Protein AF-A0A392U863-F1 (afdb_monomer)

Solvent-accessible surface area (backbone atoms only — not comparable to full-atom values): 4710 Å² total; per-residue (Å²): 140,87,86,88,79,93,73,72,50,88,42,54,67,70,58,59,49,79,45,66,51,96,88,64,48,81,42,79,46,76,56,83,86,77,90,72,76,57,54,14,69,82,73,40,28,53,78,39,47,58,95,70,36,68,69,60,75,71,47,95,74,83,88,80,80,50,100,119

Organism: NC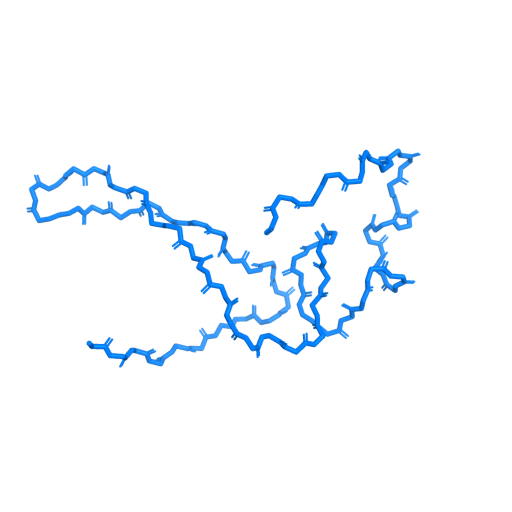BI:txid97028

Nearest PDB structures (foldseek):
  8btr-assembly1_Lh  TM=5.381E-01  e=3.618E+00  Giardia lamblia ATCC 50803
  8i9p-assembly1_CC  TM=4.287E-01  e=2.586E+00  Thermochaetoides thermophila DSM 1495
  6xu6-assembly1_Cg  TM=3.112E-01  e=3.870E+00  Drosophila melanogaster
  8b2l-assembly1_T3  TM=2.011E-01  e=2.586E+00  Nicotiana tabacum

InterPro domains:
  IPR025836 Zinc knuckle CX2CX4HX4C [PF14392] (7-54)
  IPR040256 Uncharacterized protein At4g02000-like [PTHR31286] (1-55)

pLDDT: mean 87.53, std 5.57, range [71.0, 94.94]

Sequence (68 aa):
MRVRVKVDVRQPLKKDTRVKDKAGEWCNVNFKYEKLGVFCFVCGIMGHTENRCEVRYSMEIDDGRREW

Mean predicted aligned error: 5.71 Å

Secondary structure (DSSP, 8-state):
--------TTSPPPSEEEEE-TTS-EEEEEPPP-S--SB-TTT--BSS-GGG-HHHHT-S--------

Structure (mmCIF, N/CA/C/O backbone):
data_AF-A0A392U863-F1
#
_entry.id   AF-A0A392U863-F1
#
loop_
_atom_site.group_PDB
_atom_site.id
_atom_site.type_symbol
_atom_site.label_atom_id
_atom_site.label_alt_id
_atom_site.label_comp_id
_atom_site.label_asym_id
_atom_site.label_entity_id
_atom_site.label_seq_id
_atom_site.pdbx_PDB_ins_code
_atom_site.Cartn_x
_atom_site.Cartn_y
_atom_site.Cartn_z
_atom_site.occupancy
_atom_site.B_iso_or_equiv
_atom_site.auth_seq_id
_atom_site.auth_comp_id
_atom_site.auth_asym_id
_atom_site.auth_atom_id
_atom_site.pdbx_PDB_model_num
ATOM 1 N N . MET A 1 1 ? -8.734 -9.086 17.552 1.00 76.06 1 MET A N 1
ATOM 2 C CA . MET A 1 1 ? -9.821 -9.080 16.544 1.00 76.06 1 MET A CA 1
ATOM 3 C C . MET A 1 1 ? -9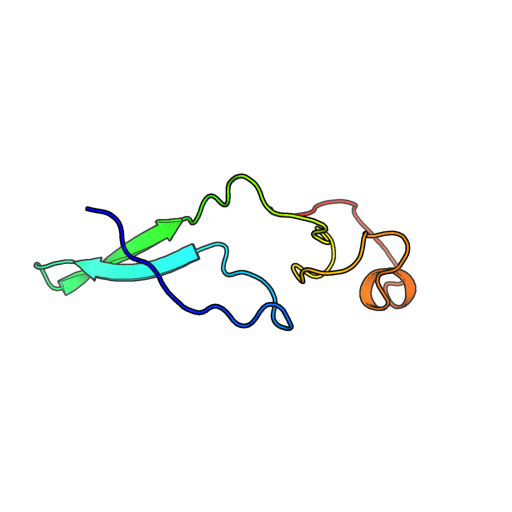.183 -9.134 15.161 1.00 76.06 1 MET A C 1
ATOM 5 O O . MET A 1 1 ? -8.227 -8.403 14.951 1.00 76.06 1 MET A O 1
ATOM 9 N N . ARG A 1 2 ? -9.633 -10.004 14.247 1.00 85.75 2 ARG A N 1
ATOM 10 C CA . ARG A 1 2 ? -9.076 -10.117 12.884 1.00 85.75 2 ARG A CA 1
ATOM 11 C C . ARG A 1 2 ? -10.200 -9.934 11.873 1.00 85.75 2 ARG A C 1
ATOM 13 O O . ARG A 1 2 ? -11.159 -10.697 11.898 1.00 85.75 2 ARG A O 1
ATOM 20 N N . VAL A 1 3 ? -10.072 -8.943 10.999 1.00 88.50 3 VAL A N 1
ATOM 21 C CA . VAL A 1 3 ? -11.065 -8.633 9.962 1.00 88.50 3 VAL A CA 1
ATOM 22 C C . VAL A 1 3 ? -10.507 -9.058 8.607 1.00 88.50 3 VAL A C 1
ATOM 24 O O . VAL A 1 3 ? -9.317 -8.892 8.345 1.00 88.50 3 VAL A O 1
ATOM 27 N N . ARG A 1 4 ? -11.350 -9.644 7.753 1.00 90.69 4 ARG A N 1
ATOM 28 C CA . ARG A 1 4 ? -11.011 -9.950 6.357 1.00 90.69 4 ARG A CA 1
ATOM 29 C C . ARG A 1 4 ? -11.768 -8.980 5.464 1.00 90.69 4 ARG A C 1
ATOM 31 O O . ARG A 1 4 ? -12.986 -8.884 5.572 1.00 90.69 4 ARG A O 1
ATOM 38 N N . VAL A 1 5 ? -11.051 -8.285 4.592 1.00 89.50 5 VAL A N 1
ATOM 39 C CA . VAL A 1 5 ? -11.620 -7.315 3.651 1.00 89.50 5 VAL A CA 1
ATOM 40 C C . VAL A 1 5 ? -11.167 -7.641 2.235 1.00 89.50 5 VAL A C 1
ATOM 42 O O . VAL A 1 5 ? -10.093 -8.211 2.040 1.00 89.50 5 VAL A O 1
ATOM 45 N N . LYS A 1 6 ? -11.989 -7.291 1.244 1.00 91.56 6 LYS A N 1
ATOM 46 C CA . LYS A 1 6 ? -11.572 -7.289 -0.160 1.00 91.56 6 LYS A CA 1
ATOM 47 C C . LYS A 1 6 ? -10.878 -5.959 -0.443 1.00 91.56 6 LYS A C 1
ATOM 49 O O . LYS A 1 6 ? -11.432 -4.911 -0.127 1.00 91.56 6 LYS A O 1
ATOM 54 N N . VAL A 1 7 ? -9.686 -6.015 -1.023 1.00 88.44 7 VAL A N 1
ATOM 55 C CA . VAL A 1 7 ? -8.914 -4.839 -1.438 1.00 88.44 7 VAL A CA 1
ATOM 56 C C . VAL A 1 7 ? -8.731 -4.917 -2.946 1.00 88.44 7 VAL A C 1
ATOM 58 O O . VAL A 1 7 ? -8.423 -5.990 -3.465 1.00 88.44 7 VAL A O 1
ATOM 61 N N . ASP A 1 8 ? -8.946 -3.803 -3.642 1.00 90.25 8 ASP A N 1
ATOM 62 C CA . ASP A 1 8 ? -8.631 -3.716 -5.064 1.00 90.25 8 ASP A CA 1
ATOM 63 C C . ASP A 1 8 ? -7.119 -3.579 -5.245 1.00 90.25 8 ASP A C 1
A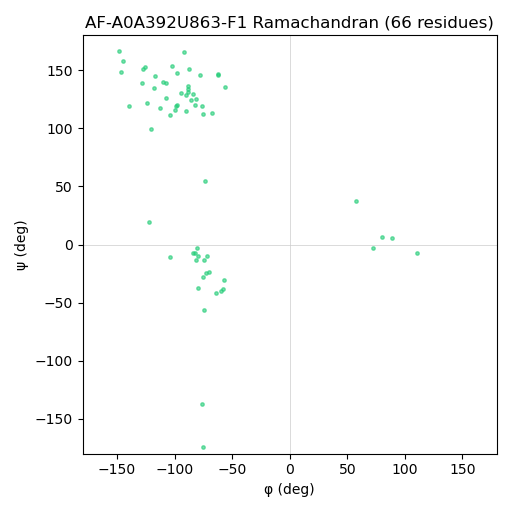TOM 65 O O . ASP A 1 8 ? -6.515 -2.579 -4.871 1.00 90.25 8 ASP A O 1
ATOM 69 N N . VAL A 1 9 ? -6.513 -4.619 -5.806 1.00 86.94 9 VAL A N 1
ATOM 70 C CA . VAL A 1 9 ? -5.061 -4.741 -5.977 1.00 86.94 9 VAL A CA 1
ATOM 71 C C . VAL A 1 9 ? -4.528 -3.953 -7.170 1.00 86.94 9 VAL A C 1
ATOM 73 O O . VAL A 1 9 ? -3.315 -3.850 -7.329 1.00 86.94 9 VAL A O 1
ATOM 76 N N . ARG A 1 10 ?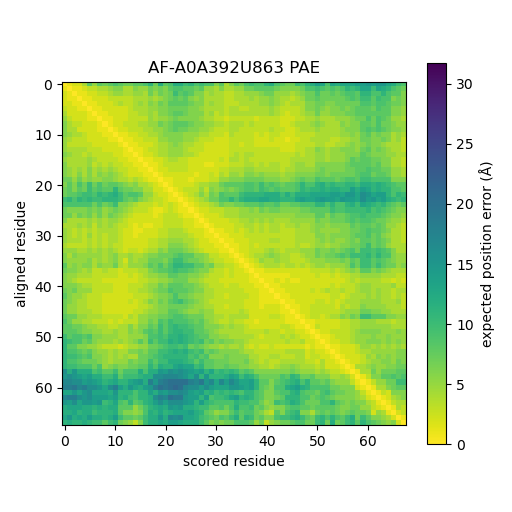 -5.427 -3.430 -8.016 1.00 87.94 10 ARG A N 1
ATOM 77 C CA . ARG A 1 10 ? -5.100 -2.582 -9.172 1.00 87.94 10 ARG A CA 1
ATOM 78 C C . ARG A 1 10 ? -4.858 -1.131 -8.767 1.00 87.94 10 ARG A C 1
ATOM 80 O O . ARG A 1 10 ? -4.353 -0.354 -9.567 1.00 87.94 10 ARG A O 1
ATOM 87 N N . GLN A 1 11 ? -5.237 -0.775 -7.544 1.00 89.50 11 GLN A N 1
ATOM 88 C CA . GLN A 1 11 ? -5.016 0.540 -6.966 1.00 89.50 11 GLN A CA 1
ATOM 89 C C . GLN A 1 11 ? -3.841 0.490 -5.984 1.00 89.50 11 GLN A C 1
ATOM 91 O O . GLN A 1 11 ? -3.569 -0.570 -5.409 1.00 89.50 11 GLN A O 1
ATOM 96 N N . PRO A 1 12 ? -3.152 1.623 -5.765 1.00 90.69 12 PRO A N 1
ATOM 97 C CA . PRO A 1 12 ? -2.118 1.707 -4.750 1.00 90.69 12 PRO A CA 1
ATOM 98 C C . PRO A 1 12 ? -2.660 1.324 -3.371 1.00 90.69 12 PRO A C 1
ATOM 100 O O . PRO A 1 12 ? -3.744 1.763 -2.972 1.00 90.69 12 PRO A O 1
ATOM 103 N N . LEU A 1 13 ? -1.908 0.515 -2.625 1.00 91.19 13 LEU A N 1
ATOM 104 C CA . LEU A 1 13 ? -2.267 0.191 -1.245 1.00 91.19 13 LEU A CA 1
ATOM 105 C C . LEU A 1 13 ? -2.278 1.458 -0.369 1.00 91.19 13 LEU A C 1
ATOM 107 O O . LEU A 1 13 ? -1.513 2.399 -0.572 1.00 91.19 13 LEU A O 1
ATOM 111 N N . LYS A 1 14 ? -3.165 1.507 0.627 1.00 90.00 14 LYS A N 1
ATOM 112 C CA . LYS A 1 14 ? -3.244 2.660 1.531 1.00 90.00 14 LYS A CA 1
ATOM 113 C C . LYS A 1 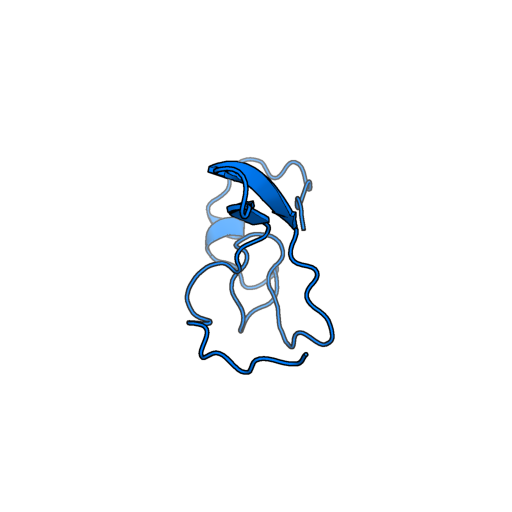14 ? -2.168 2.549 2.602 1.00 90.00 14 LYS A C 1
ATOM 115 O O . LYS A 1 14 ? -2.141 1.561 3.321 1.00 90.00 14 LYS A O 1
ATOM 120 N N . LYS A 1 15 ? -1.333 3.573 2.747 1.00 89.81 15 LYS A N 1
ATOM 121 C CA . LYS A 1 15 ? -0.284 3.631 3.781 1.00 89.81 15 LYS A CA 1
ATOM 122 C C . LYS A 1 15 ? -0.843 4.026 5.137 1.00 89.81 15 LYS A C 1
ATOM 124 O O . LYS A 1 15 ? -0.461 3.465 6.156 1.00 89.81 15 LYS A O 1
ATOM 129 N N . ASP A 1 16 ? -1.808 4.930 5.135 1.00 92.19 16 ASP A N 1
ATOM 130 C CA . ASP A 1 16 ? -2.480 5.380 6.336 1.00 92.19 16 ASP A CA 1
ATOM 131 C C . ASP A 1 16 ? -3.939 5.750 6.058 1.00 92.19 16 ASP A C 1
ATOM 133 O O . ASP A 1 16 ? -4.401 5.842 4.916 1.00 92.19 16 ASP A O 1
ATOM 137 N N . THR A 1 17 ? -4.704 5.912 7.129 1.00 92.19 17 THR A N 1
ATOM 138 C CA . THR A 1 17 ? -6.035 6.503 7.066 1.00 92.19 17 THR A CA 1
ATOM 139 C C . THR A 1 17 ? -6.316 7.284 8.334 1.00 92.19 17 THR A C 1
ATOM 141 O O . THR A 1 17 ? -5.904 6.904 9.430 1.00 92.19 17 THR A O 1
ATOM 144 N N . ARG A 1 18 ? -7.098 8.354 8.209 1.00 94.25 18 ARG A N 1
ATOM 145 C CA . ARG A 1 18 ? -7.656 9.049 9.368 1.00 94.25 18 ARG A CA 1
ATOM 146 C C . ARG A 1 18 ? -8.982 8.418 9.764 1.00 94.25 18 ARG A C 1
ATOM 148 O O . ARG A 1 18 ? -9.854 8.218 8.922 1.00 94.25 18 ARG A O 1
ATOM 155 N N . VAL A 1 19 ? -9.130 8.125 11.047 1.00 93.38 19 VAL A N 1
ATOM 156 C CA . VAL A 1 19 ? -10.372 7.635 11.654 1.00 93.38 19 VAL A CA 1
ATOM 157 C C . VAL A 1 19 ? -10.741 8.532 12.823 1.00 93.38 19 VAL A C 1
ATOM 159 O O . VAL A 1 19 ? -9.866 9.151 13.426 1.00 93.38 19 VAL A O 1
ATOM 162 N N . LYS A 1 20 ? -12.034 8.619 13.131 1.00 94.94 20 LYS A N 1
ATOM 163 C CA . LYS A 1 20 ? -12.484 9.249 14.369 1.00 94.94 20 LYS A CA 1
ATOM 164 C C . LYS A 1 20 ? -12.522 8.215 15.479 1.00 94.94 20 LYS A C 1
ATOM 166 O O . LYS A 1 20 ? -13.017 7.106 15.267 1.00 94.94 20 LYS A O 1
ATOM 171 N N . ASP A 1 21 ? -11.986 8.576 16.632 1.00 90.31 21 ASP A N 1
ATOM 172 C CA . ASP A 1 21 ? -12.103 7.770 17.836 1.00 90.31 21 ASP A CA 1
ATOM 173 C C . ASP A 1 21 ? -13.516 7.898 18.447 1.00 90.31 21 ASP A C 1
ATOM 175 O O . ASP A 1 21 ? -14.418 8.516 17.871 1.00 90.31 21 ASP A O 1
ATOM 179 N N . LYS A 1 22 ? -13.735 7.301 19.624 1.00 90.69 22 LYS A N 1
ATOM 180 C CA . LYS A 1 22 ? -15.042 7.388 20.295 1.00 90.69 22 LYS A CA 1
ATOM 181 C C . LYS A 1 22 ? -15.348 8.787 20.843 1.00 90.69 22 LYS A C 1
ATOM 183 O O . LYS A 1 22 ? -16.523 9.093 21.022 1.00 90.69 22 LYS A O 1
ATOM 188 N N . ALA A 1 23 ? -14.330 9.602 21.118 1.00 91.75 23 ALA A N 1
ATOM 189 C CA . ALA A 1 23 ? -14.472 10.989 21.555 1.00 91.75 23 ALA A CA 1
ATOM 190 C C . ALA A 1 23 ? -14.699 11.961 20.378 1.00 91.75 23 ALA A C 1
ATOM 192 O O . ALA A 1 23 ? -15.029 13.126 20.591 1.00 91.75 23 ALA A O 1
ATOM 193 N N . GLY A 1 24 ? -14.585 11.483 19.134 1.00 92.69 24 GLY A N 1
ATOM 194 C CA . GLY A 1 24 ? -14.743 12.278 17.918 1.00 92.69 24 GLY A CA 1
ATOM 195 C C . GLY A 1 24 ? -13.448 12.937 17.437 1.00 92.69 24 GLY A C 1
ATOM 196 O O . GLY A 1 24 ? -13.486 13.686 16.454 1.00 92.69 24 GLY A O 1
ATOM 197 N N . GLU A 1 25 ? -12.317 12.640 18.077 1.00 94.69 25 GLU A N 1
ATOM 198 C CA . GLU A 1 25 ? -10.999 13.141 17.706 1.00 94.69 25 GLU A CA 1
ATOM 199 C C . GLU A 1 25 ? -10.435 12.371 16.510 1.00 94.69 25 GLU A C 1
ATOM 201 O O . GLU A 1 25 ? -10.677 11.177 16.328 1.00 94.69 25 GLU A O 1
ATOM 206 N N . TRP A 1 26 ? -9.684 13.064 15.653 1.00 94.50 26 TRP A N 1
ATOM 207 C CA . TRP A 1 26 ? -9.050 12.441 14.496 1.00 94.50 26 TRP A CA 1
ATOM 208 C C . TRP A 1 26 ? -7.747 11.754 14.895 1.00 94.50 26 TRP A C 1
ATOM 210 O O . TRP A 1 26 ? -6.787 12.417 15.275 1.00 94.50 26 TRP A O 1
ATOM 220 N N . CYS A 1 27 ? -7.669 10.447 14.678 1.00 93.00 27 CYS A N 1
ATOM 221 C CA . CYS A 1 27 ? -6.439 9.676 14.805 1.00 93.00 27 CYS A CA 1
ATOM 222 C C . CYS A 1 27 ? -5.962 9.215 13.426 1.00 93.00 27 CYS A C 1
ATOM 224 O O . CYS A 1 27 ? -6.765 8.811 12.581 1.00 93.00 27 CYS A O 1
ATOM 226 N N . ASN A 1 28 ? -4.651 9.265 13.194 1.00 94.00 28 ASN A N 1
ATOM 227 C CA . ASN A 1 28 ? -4.036 8.670 12.013 1.00 94.00 28 ASN A CA 1
ATOM 228 C C . ASN A 1 28 ? -3.645 7.216 12.322 1.00 94.00 28 ASN A C 1
ATOM 230 O O . ASN A 1 28 ? -2.999 6.939 13.332 1.00 94.00 28 ASN A O 1
ATOM 234 N N . VAL A 1 29 ? -4.066 6.290 11.468 1.00 92.12 29 VAL A N 1
ATOM 235 C CA . VAL A 1 29 ? -3.765 4.863 11.573 1.00 92.12 29 VAL A CA 1
ATOM 236 C C . VAL A 1 29 ? -2.869 4.490 10.410 1.00 92.12 29 VAL A C 1
ATOM 238 O O . VAL A 1 29 ? -3.291 4.572 9.261 1.00 92.12 29 VAL A O 1
ATOM 241 N N . ASN A 1 30 ? -1.660 4.041 10.727 1.00 92.06 30 ASN A N 1
ATOM 242 C CA . ASN A 1 30 ? -0.695 3.568 9.745 1.00 92.06 30 ASN A CA 1
ATOM 243 C C . ASN A 1 30 ? -0.909 2.074 9.488 1.00 92.06 30 ASN A C 1
ATOM 245 O O . ASN A 1 30 ? -1.104 1.285 10.418 1.00 92.06 30 ASN A O 1
ATOM 249 N N . PHE A 1 31 ? -0.861 1.680 8.223 1.00 90.00 31 PHE A N 1
ATOM 250 C CA . PHE A 1 31 ? -1.006 0.306 7.781 1.00 90.00 31 PHE A CA 1
ATOM 251 C C . PHE A 1 31 ? 0.364 -0.307 7.521 1.00 90.00 31 PHE A C 1
ATOM 253 O O . PHE A 1 31 ? 1.100 0.117 6.636 1.00 90.00 31 PHE A O 1
ATOM 260 N N . LYS A 1 32 ? 0.676 -1.371 8.262 1.00 88.69 32 LYS A N 1
ATOM 261 C CA . LYS A 1 32 ? 1.794 -2.255 7.945 1.00 88.69 32 LYS A CA 1
ATOM 262 C C . LYS A 1 32 ? 1.262 -3.476 7.209 1.00 88.69 32 LYS A C 1
ATOM 264 O O . LYS A 1 32 ? 0.449 -4.223 7.754 1.00 88.69 32 LYS A O 1
ATOM 269 N N . TYR A 1 33 ? 1.733 -3.686 5.987 1.00 88.69 33 TYR A N 1
ATOM 270 C CA . TYR A 1 33 ? 1.400 -4.874 5.212 1.00 88.69 33 TYR A CA 1
ATOM 271 C C . TYR A 1 33 ? 2.470 -5.947 5.401 1.00 88.69 33 TYR A C 1
ATOM 273 O O . TYR A 1 33 ? 3.661 -5.695 5.248 1.00 88.69 33 TYR A O 1
ATOM 281 N N . GLU A 1 34 ? 2.040 -7.166 5.713 1.00 88.50 34 GLU A N 1
ATOM 282 C CA . GLU A 1 34 ? 2.925 -8.319 5.870 1.00 88.50 34 GLU A CA 1
ATOM 283 C C . GLU A 1 34 ? 2.589 -9.379 4.822 1.00 88.50 34 GLU A C 1
ATOM 285 O O . GLU A 1 34 ? 1.420 -9.588 4.494 1.00 88.50 34 GLU A O 1
ATOM 290 N N . LYS A 1 35 ? 3.616 -10.085 4.327 1.00 86.00 35 LYS A N 1
ATOM 291 C CA . LYS A 1 35 ? 3.476 -11.183 3.350 1.00 86.00 35 LYS A CA 1
ATOM 292 C C . LYS A 1 35 ? 2.765 -10.769 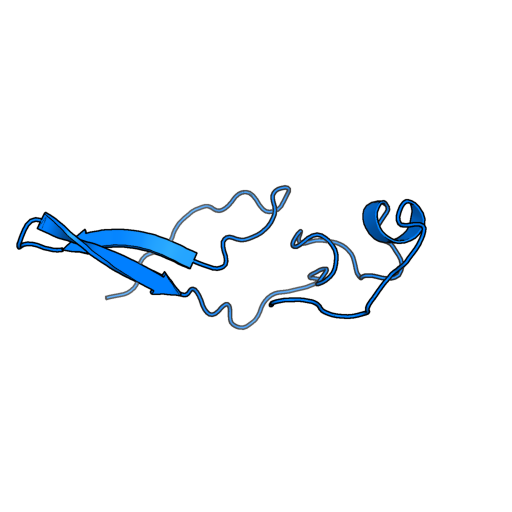2.050 1.00 86.00 35 LYS A C 1
ATOM 294 O O . LYS A 1 35 ? 1.993 -11.546 1.489 1.00 86.00 35 LYS A O 1
ATOM 299 N N . LEU A 1 36 ? 3.023 -9.549 1.576 1.00 87.06 36 LEU A N 1
ATOM 300 C CA . LEU A 1 36 ? 2.637 -9.132 0.227 1.00 87.06 36 LEU A CA 1
ATOM 301 C C . LEU A 1 36 ? 3.362 -9.997 -0.814 1.00 87.06 36 LEU A C 1
ATOM 303 O O . LEU A 1 36 ? 4.497 -10.418 -0.596 1.00 87.06 36 LEU A O 1
ATOM 307 N N . GLY A 1 37 ? 2.689 -10.271 -1.933 1.00 88.62 37 GLY A N 1
ATOM 308 C CA . GLY A 1 37 ? 3.300 -10.928 -3.086 1.00 88.62 37 GLY A CA 1
ATOM 309 C C . GLY A 1 37 ? 4.191 -9.963 -3.873 1.00 88.62 37 GLY A C 1
ATOM 310 O O . GLY A 1 37 ? 4.925 -9.158 -3.308 1.00 88.62 37 GLY A O 1
ATOM 311 N N . VAL A 1 38 ? 4.103 -10.014 -5.203 1.00 91.50 38 VAL A N 1
ATOM 312 C CA . VAL A 1 38 ? 4.805 -9.053 -6.064 1.00 91.50 38 VAL A CA 1
ATOM 313 C C . VAL A 1 38 ? 4.185 -7.665 -5.880 1.00 91.50 38 VAL A C 1
ATOM 315 O O . VAL A 1 38 ? 3.028 -7.451 -6.246 1.00 91.50 38 VAL A O 1
ATOM 318 N N . PHE A 1 39 ? 4.953 -6.736 -5.317 1.00 90.81 39 PHE A N 1
ATOM 319 C CA . PHE A 1 39 ? 4.538 -5.372 -5.002 1.00 90.81 39 PHE A CA 1
ATOM 320 C C . PHE A 1 39 ? 5.535 -4.360 -5.574 1.00 90.81 39 PHE A C 1
ATOM 322 O O . PHE A 1 39 ? 6.749 -4.567 -5.496 1.00 90.81 39 PHE A O 1
ATOM 329 N N . CYS A 1 40 ? 5.027 -3.262 -6.135 1.00 90.38 40 CYS A N 1
ATOM 330 C CA . CYS A 1 40 ? 5.851 -2.187 -6.666 1.00 90.38 40 CYS A CA 1
ATOM 331 C C . CYS A 1 40 ? 5.949 -1.029 -5.668 1.00 90.38 40 CYS A C 1
ATOM 333 O O . CYS A 1 40 ? 4.960 -0.340 -5.428 1.00 90.38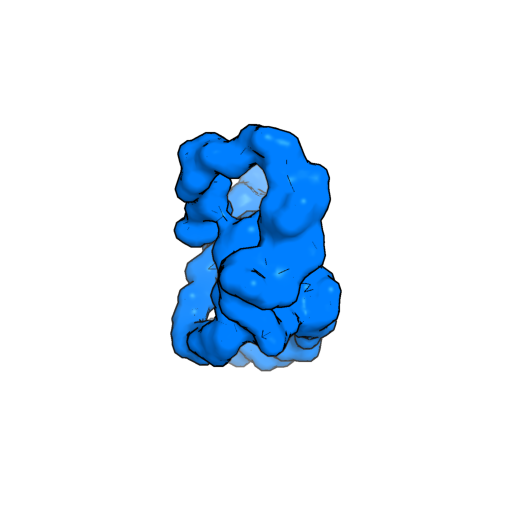 40 CYS A O 1
ATOM 335 N N . PHE A 1 41 ? 7.147 -0.747 -5.150 1.00 88.38 41 PHE A N 1
ATOM 336 C CA . PHE A 1 41 ? 7.347 0.382 -4.235 1.00 88.38 41 PHE A CA 1
ATOM 337 C C . PHE A 1 41 ? 7.336 1.747 -4.947 1.00 88.38 41 PHE A C 1
ATOM 339 O O . PHE A 1 41 ? 7.212 2.770 -4.281 1.00 88.38 41 PHE A O 1
ATOM 346 N N . VAL A 1 42 ? 7.418 1.786 -6.284 1.00 88.69 42 VAL A N 1
ATOM 347 C CA . VAL A 1 42 ? 7.300 3.034 -7.063 1.00 88.69 42 VAL A CA 1
ATOM 348 C C . VAL A 1 42 ? 5.846 3.508 -7.108 1.00 88.69 42 VAL A C 1
ATOM 350 O O . VAL A 1 42 ? 5.546 4.624 -6.706 1.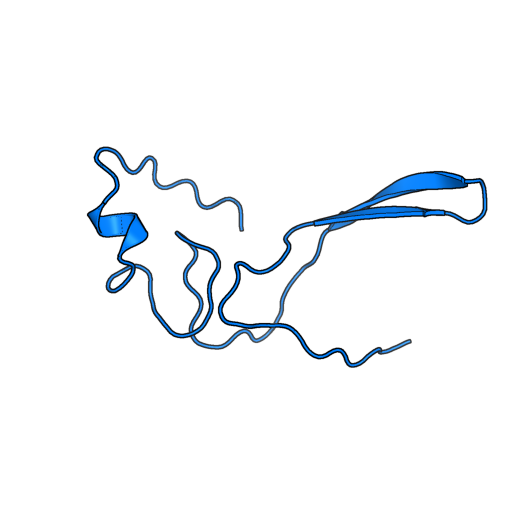00 88.69 42 VAL A O 1
ATOM 353 N N . CYS A 1 43 ? 4.925 2.660 -7.575 1.00 87.88 43 CYS A N 1
ATOM 354 C CA . CYS A 1 43 ? 3.526 3.050 -7.791 1.00 87.88 43 CYS A CA 1
ATOM 355 C C . CYS A 1 43 ? 2.556 2.534 -6.717 1.00 87.88 43 CYS A C 1
ATOM 357 O O . CYS A 1 43 ? 1.402 2.950 -6.686 1.00 87.88 43 CYS A O 1
ATOM 359 N N . GLY A 1 44 ? 2.987 1.625 -5.838 1.00 89.31 44 GLY A N 1
ATOM 360 C CA . GLY A 1 44 ? 2.156 1.077 -4.766 1.00 89.31 44 GLY A CA 1
ATOM 361 C C . GLY A 1 44 ? 1.185 -0.029 -5.160 1.00 89.31 44 GLY A C 1
ATOM 362 O O . GLY A 1 44 ? 0.341 -0.410 -4.349 1.00 89.31 44 GLY A O 1
ATOM 363 N N . ILE A 1 45 ? 1.253 -0.508 -6.400 1.00 91.06 45 ILE A N 1
ATOM 364 C CA . ILE A 1 45 ? 0.311 -1.475 -6.97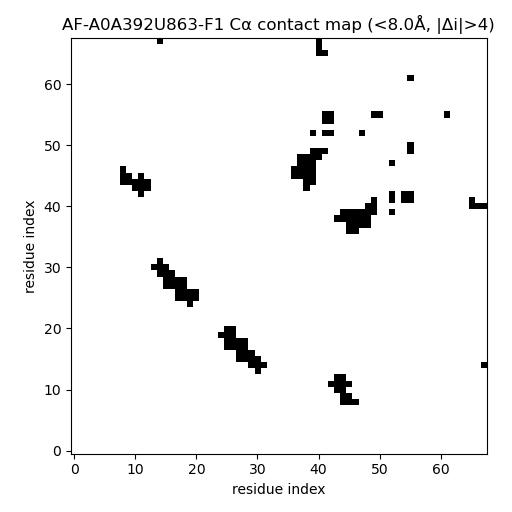0 1.00 91.06 45 ILE A CA 1
ATOM 365 C C . ILE A 1 45 ? 0.909 -2.885 -6.886 1.00 91.06 45 ILE A C 1
ATOM 367 O O . ILE A 1 45 ? 2.126 -3.076 -6.987 1.00 91.06 45 ILE A O 1
ATOM 371 N N . MET A 1 46 ? 0.055 -3.896 -6.711 1.00 91.06 46 MET A N 1
ATOM 372 C CA . MET A 1 46 ? 0.479 -5.298 -6.758 1.00 91.06 46 MET A CA 1
ATOM 373 C C . MET A 1 46 ? 0.461 -5.868 -8.181 1.00 91.06 46 MET A C 1
ATOM 375 O O . MET A 1 46 ? -0.353 -5.491 -9.018 1.00 91.06 46 MET A O 1
ATOM 379 N N . GLY A 1 47 ? 1.333 -6.845 -8.434 1.00 90.19 47 GLY A N 1
ATOM 380 C CA . GLY A 1 47 ? 1.371 -7.627 -9.674 1.00 90.19 47 GLY A CA 1
ATOM 381 C C . GLY A 1 47 ? 2.582 -7.369 -10.571 1.00 90.19 47 GLY A C 1
ATOM 382 O O . GLY A 1 47 ? 2.794 -8.119 -11.519 1.00 90.19 47 GLY A O 1
ATOM 383 N N . HIS A 1 48 ? 3.415 -6.373 -10.264 1.00 91.69 48 HIS A N 1
ATOM 384 C CA . HIS A 1 48 ? 4.665 -6.124 -10.982 1.00 91.69 48 HIS A CA 1
ATOM 385 C C . HIS A 1 48 ? 5.765 -5.611 -10.047 1.00 91.69 48 HIS A C 1
ATOM 387 O O . HIS A 1 48 ? 5.499 -5.102 -8.960 1.00 91.69 48 HIS A O 1
ATOM 393 N N . THR A 1 49 ? 7.015 -5.778 -10.472 1.00 89.19 49 THR A N 1
ATOM 394 C CA . THR A 1 49 ? 8.180 -5.193 -9.807 1.00 89.19 49 THR A CA 1
ATOM 395 C C . THR A 1 49 ? 8.503 -3.837 -10.417 1.00 89.19 49 THR A C 1
ATOM 397 O O . THR A 1 49 ? 8.064 -3.491 -11.508 1.00 89.19 49 THR A O 1
ATOM 400 N N . GLU A 1 50 ? 9.331 -3.069 -9.731 1.00 86.56 50 GLU A N 1
ATOM 401 C CA . GLU A 1 50 ? 9.732 -1.710 -10.110 1.00 86.56 50 GLU A CA 1
ATOM 402 C C . GLU A 1 50 ? 10.368 -1.622 -11.500 1.00 86.56 50 GLU A C 1
ATOM 404 O O . GLU A 1 50 ? 10.194 -0.624 -12.188 1.00 86.56 50 GLU A O 1
ATOM 409 N N . ASN A 1 51 ? 11.042 -2.689 -11.935 1.00 86.38 51 ASN A N 1
ATOM 410 C CA . ASN A 1 51 ? 11.648 -2.801 -13.266 1.00 86.38 51 ASN A CA 1
ATOM 411 C C . ASN A 1 51 ? 10.622 -2.971 -14.394 1.00 86.38 51 ASN A C 1
ATOM 413 O O . ASN A 1 51 ? 10.986 -2.968 -15.560 1.00 86.38 51 ASN A O 1
ATOM 417 N N . ARG A 1 52 ? 9.350 -3.200 -14.070 1.00 85.81 52 ARG A N 1
ATOM 418 C CA . ARG A 1 52 ? 8.248 -3.324 -15.035 1.00 85.81 52 ARG A CA 1
ATOM 419 C C . ARG A 1 52 ? 7.148 -2.302 -14.751 1.00 85.81 52 ARG A C 1
ATOM 421 O O . ARG A 1 52 ? 6.008 -2.502 -15.150 1.00 85.81 52 ARG A O 1
ATOM 428 N N . CYS A 1 53 ? 7.478 -1.249 -14.006 1.00 88.81 53 CYS A N 1
ATOM 429 C CA . CYS A 1 53 ? 6.540 -0.203 -13.638 1.00 88.81 53 CYS A CA 1
ATOM 430 C C . CYS A 1 53 ? 6.551 0.896 -14.696 1.00 88.81 53 CYS A C 1
ATOM 432 O O . CYS A 1 53 ? 7.549 1.594 -14.853 1.00 88.81 53 CYS A O 1
ATOM 434 N N . GLU A 1 54 ? 5.429 1.078 -15.386 1.00 86.44 54 GLU A N 1
ATOM 435 C CA . GLU A 1 54 ? 5.258 2.136 -16.391 1.00 86.44 54 GLU A CA 1
ATOM 436 C C . GLU A 1 54 ? 5.485 3.527 -15.789 1.00 86.44 54 GLU A C 1
ATOM 438 O O . GLU A 1 54 ? 6.134 4.370 -16.398 1.00 86.44 54 GLU A O 1
ATOM 443 N N . VAL A 1 55 ? 5.038 3.736 -14.544 1.00 84.94 55 VAL A N 1
ATOM 444 C CA . VAL A 1 55 ? 5.230 5.000 -13.817 1.00 84.94 55 VAL A CA 1
ATOM 445 C C . VAL A 1 55 ? 6.715 5.320 -13.656 1.00 84.94 55 VAL A C 1
ATOM 447 O O . VAL A 1 55 ? 7.107 6.464 -13.850 1.00 84.94 55 VAL A O 1
ATOM 450 N N . ARG A 1 56 ? 7.552 4.312 -13.374 1.00 81.94 56 ARG A N 1
ATOM 451 C CA . ARG A 1 56 ? 9.001 4.501 -13.233 1.00 81.94 56 ARG A CA 1
ATOM 452 C C . ARG A 1 56 ? 9.644 4.957 -14.542 1.00 81.94 56 ARG A C 1
ATOM 454 O O . ARG A 1 56 ? 10.516 5.812 -14.517 1.00 81.94 56 ARG A O 1
ATOM 461 N N . TYR A 1 57 ? 9.237 4.379 -15.671 1.00 81.69 57 TYR A N 1
ATOM 462 C CA . TYR A 1 57 ? 9.789 4.741 -16.980 1.00 81.69 57 TYR A CA 1
ATOM 463 C C . TYR A 1 57 ? 9.313 6.110 -17.473 1.00 81.69 57 TYR A C 1
ATOM 465 O O . TYR A 1 57 ? 10.008 6.742 -18.261 1.00 81.69 57 TYR A O 1
ATOM 473 N N . SER A 1 58 ? 8.159 6.570 -16.993 1.00 84.31 58 SER A N 1
ATOM 474 C CA . SER A 1 58 ? 7.625 7.903 -17.288 1.00 84.31 58 SER A CA 1
ATOM 475 C C . SER A 1 58 ? 8.184 9.008 -16.379 1.00 84.31 58 SER A C 1
ATOM 477 O O . SER A 1 58 ? 7.885 10.176 -16.607 1.00 84.31 58 SER A O 1
ATOM 479 N N . MET A 1 59 ? 8.961 8.673 -15.343 1.00 80.88 59 MET A N 1
ATOM 480 C CA . MET A 1 59 ? 9.587 9.652 -14.447 1.00 80.88 59 MET A CA 1
ATOM 481 C C . MET A 1 59 ? 10.925 10.131 -15.022 1.00 80.88 59 MET A C 1
ATOM 483 O O . MET A 1 59 ? 11.817 9.330 -15.285 1.00 80.88 59 MET A O 1
ATOM 487 N N . GLU A 1 60 ? 11.084 11.447 -15.182 1.00 76.31 60 GLU A N 1
ATOM 488 C CA . GLU A 1 60 ? 12.324 12.059 -15.691 1.00 76.31 60 GLU A CA 1
ATOM 489 C C . GLU A 1 60 ? 13.452 12.072 -14.640 1.00 76.31 60 GLU A C 1
ATOM 491 O O . GLU A 1 60 ? 14.631 12.033 -14.988 1.00 76.31 60 GLU A O 1
ATOM 496 N N . ILE A 1 61 ? 13.097 12.106 -13.348 1.00 75.69 61 ILE A N 1
ATOM 497 C CA . ILE A 1 61 ? 14.023 12.104 -12.206 1.00 75.69 61 ILE A CA 1
ATOM 498 C C . ILE A 1 61 ? 13.439 11.198 -11.110 1.00 75.69 61 ILE A C 1
ATOM 500 O O . ILE A 1 61 ? 12.349 11.465 -10.610 1.00 75.69 61 ILE A O 1
ATOM 504 N N . ASP A 1 62 ? 14.164 10.141 -10.734 1.00 78.12 62 ASP A N 1
ATOM 505 C CA . ASP A 1 62 ? 13.840 9.249 -9.606 1.00 78.12 62 ASP A CA 1
ATOM 506 C C . ASP A 1 62 ? 14.777 9.584 -8.437 1.00 78.12 62 ASP A C 1
ATOM 508 O O . ASP A 1 62 ? 15.982 9.349 -8.522 1.00 78.12 62 ASP A O 1
ATOM 512 N N . ASP A 1 63 ? 14.248 10.143 -7.344 1.00 80.25 63 ASP A N 1
ATOM 513 C CA . ASP A 1 63 ? 15.034 10.432 -6.133 1.00 80.25 63 ASP A CA 1
ATOM 514 C C . ASP A 1 63 ? 15.231 9.189 -5.242 1.00 80.25 63 ASP A C 1
ATOM 516 O O . ASP A 1 63 ? 15.923 9.231 -4.222 1.00 80.25 63 ASP A O 1
ATOM 520 N N . GLY A 1 64 ? 14.633 8.060 -5.634 1.00 78.25 64 GLY A N 1
ATOM 521 C CA . GLY A 1 64 ? 14.784 6.767 -4.977 1.00 78.25 64 GLY A CA 1
ATOM 522 C C . GLY A 1 64 ? 14.070 6.653 -3.629 1.00 78.25 64 GLY A C 1
ATOM 523 O O . GLY A 1 64 ? 14.077 5.566 -3.044 1.00 78.25 64 GLY A O 1
ATOM 524 N N . ARG A 1 65 ? 13.426 7.714 -3.119 1.00 79.31 65 ARG A N 1
ATOM 525 C CA . ARG A 1 65 ? 12.596 7.611 -1.917 1.00 79.31 65 ARG A CA 1
ATOM 526 C C . ARG A 1 65 ? 11.282 6.945 -2.259 1.00 79.31 65 ARG A C 1
ATOM 528 O O . ARG A 1 65 ? 10.473 7.430 -3.041 1.00 79.31 65 ARG A O 1
ATOM 535 N N . ARG A 1 66 ? 11.050 5.815 -1.609 1.00 73.75 66 ARG A N 1
ATOM 536 C CA . ARG A 1 66 ? 9.807 5.066 -1.720 1.00 73.75 66 ARG A CA 1
ATOM 537 C C . ARG A 1 66 ? 9.247 4.993 -0.320 1.00 73.75 66 ARG A C 1
ATOM 539 O O . ARG A 1 66 ? 9.750 4.254 0.511 1.00 73.75 66 ARG A O 1
ATOM 546 N N . GLU A 1 67 ? 8.296 5.870 -0.033 1.00 71.00 67 GLU A N 1
ATOM 547 C CA . GLU A 1 67 ? 7.739 6.094 1.306 1.00 71.00 67 GLU A CA 1
ATOM 548 C C . GLU A 1 67 ? 6.818 4.931 1.741 1.00 71.00 67 GLU A C 1
ATOM 550 O O . GLU A 1 67 ? 5.636 5.153 1.992 1.00 71.00 67 GLU A O 1
ATOM 555 N N . TRP A 1 68 ? 7.308 3.688 1.721 1.00 74.25 68 TRP A N 1
ATOM 556 C CA . TRP A 1 68 ? 6.574 2.438 1.969 1.00 74.25 68 TRP A CA 1
ATOM 557 C C . TRP A 1 68 ? 7.170 1.629 3.117 1.00 74.25 68 TRP A C 1
ATOM 559 O O . TRP A 1 68 ? 8.412 1.627 3.256 1.00 74.25 68 TRP A O 1
#

Radius of gyration: 15.14 Å; Cα contacts (8 Å, |Δi|>4): 74; chains: 1; bounding box: 30×24×39 Å

Foldseek 3Di:
DDDDDDDDLAAADDQWDWDADPVRDTDIGGDDDDPADAADLQRRHHDHYVVPDPSNVVDPDDPPDRPD